Protein AF-A0A6S7GJN0-F1 (afdb_monomer)

Solvent-accessible surface area (backbone atoms only — not comparable to full-atom values): 6449 Å² total; per-residue (Å²): 125,86,61,60,69,62,61,53,72,74,56,66,98,74,82,82,73,99,77,70,78,48,75,64,56,54,51,48,52,45,59,76,36,51,70,60,51,49,52,56,50,49,58,52,46,54,51,45,44,48,53,50,42,38,73,66,56,39,45,74,49,72,52,71,49,81,42,77,44,99,84,61,45,79,42,75,50,71,52,69,45,47,72,77,60,91,45,60,71,60,52,51,52,50,54,49,52,52,50,52,59,63,76,75,106

pLDDT: mean 86.58, std 13.75, range [41.66, 98.19]

Secondary structure (DSSP, 8-state):
---HHHHHHT--SSS--TT---HHHHHHHHHH-HHHHHHHHHHHHHHHIIIIIIIIT-EEEEEEEEEE-TTS-EEEEEEEEETT---HHHHHHHHHHHHHHHHT-

Organism: Paramuricea clavata (NCBI:txid317549)

Structure (mmCIF, N/CA/C/O bac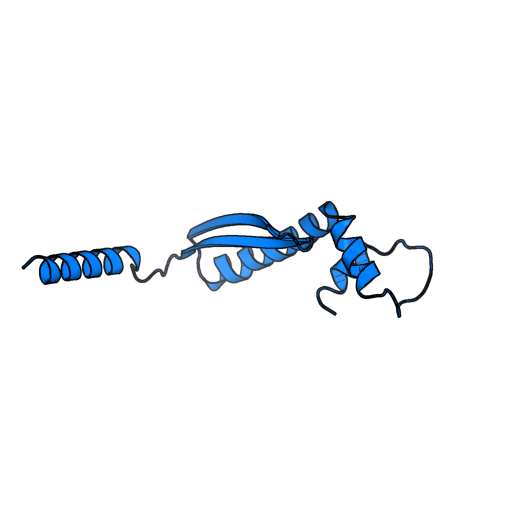kbone):
data_AF-A0A6S7GJN0-F1
#
_entry.id   AF-A0A6S7GJN0-F1
#
loop_
_atom_site.group_PDB
_atom_site.id
_atom_site.type_symbol
_atom_site.label_atom_id
_atom_site.label_alt_id
_atom_site.label_comp_id
_atom_site.label_asym_id
_atom_site.label_entity_id
_atom_site.label_seq_id
_atom_site.pdbx_PDB_ins_code
_atom_site.Cartn_x
_atom_site.Cartn_y
_atom_site.Cartn_z
_atom_site.occupancy
_atom_site.B_iso_or_equiv
_atom_site.auth_seq_id
_atom_site.auth_comp_id
_atom_site.auth_asym_id
_atom_site.auth_atom_id
_atom_site.pdbx_PDB_model_num
ATOM 1 N N . MET A 1 1 ? 21.381 -7.404 -5.188 1.00 59.38 1 MET A N 1
ATOM 2 C CA . MET A 1 1 ? 20.912 -6.098 -5.710 1.00 59.38 1 MET A CA 1
ATOM 3 C C . MET A 1 1 ? 19.429 -5.991 -5.396 1.00 59.38 1 MET A C 1
ATOM 5 O O . MET A 1 1 ? 18.744 -6.986 -5.590 1.00 59.38 1 MET A O 1
ATOM 9 N N . HIS A 1 2 ? 18.936 -4.861 -4.881 1.00 71.12 2 HIS A N 1
ATOM 10 C CA . HIS A 1 2 ? 17.487 -4.659 -4.766 1.00 71.12 2 HIS A CA 1
ATOM 11 C C . HIS A 1 2 ? 16.894 -4.457 -6.171 1.00 71.12 2 HIS A C 1
ATOM 13 O O . HIS A 1 2 ? 17.476 -3.727 -6.964 1.00 71.12 2 HIS A O 1
ATOM 19 N N . TRP A 1 3 ? 15.785 -5.141 -6.471 1.00 83.25 3 TRP A N 1
ATOM 20 C CA . TRP A 1 3 ? 15.008 -5.043 -7.723 1.00 83.25 3 TRP A CA 1
ATOM 21 C C . TRP A 1 3 ? 15.829 -5.207 -9.020 1.00 83.25 3 TRP A C 1
ATOM 23 O O . TRP A 1 3 ? 15.866 -4.299 -9.856 1.00 83.25 3 TRP A O 1
ATOM 33 N N . PRO A 1 4 ? 16.495 -6.362 -9.221 1.00 86.25 4 PRO A N 1
ATOM 34 C CA . PRO A 1 4 ? 17.226 -6.637 -10.460 1.00 86.25 4 PRO A CA 1
ATOM 35 C C . PRO A 1 4 ? 16.334 -6.552 -11.710 1.00 86.25 4 PRO A C 1
ATOM 37 O O . PRO A 1 4 ? 16.817 -6.161 -12.771 1.00 86.25 4 PRO A O 1
ATOM 40 N N . GLU A 1 5 ? 15.040 -6.850 -11.586 1.00 90.12 5 GLU A N 1
ATOM 41 C CA . GLU A 1 5 ? 14.065 -6.780 -12.676 1.00 90.12 5 GLU A CA 1
ATOM 42 C C . GLU A 1 5 ? 13.814 -5.336 -13.120 1.00 90.12 5 GLU A C 1
ATOM 44 O O . GLU A 1 5 ? 13.789 -5.068 -14.316 1.00 90.12 5 GLU A O 1
ATOM 49 N N . LEU A 1 6 ? 13.714 -4.387 -12.180 1.00 89.62 6 LEU A N 1
ATOM 50 C CA . LEU A 1 6 ? 13.613 -2.962 -12.510 1.00 89.62 6 LEU A CA 1
ATOM 51 C C . LEU A 1 6 ? 14.862 -2.497 -13.262 1.00 89.62 6 LEU A C 1
ATOM 53 O O . LEU A 1 6 ? 14.772 -1.811 -14.275 1.00 89.62 6 LEU A O 1
ATOM 57 N N . HIS A 1 7 ? 16.043 -2.899 -12.790 1.00 86.38 7 HIS A N 1
ATOM 58 C CA . HIS A 1 7 ? 17.294 -2.526 -13.442 1.00 86.38 7 HIS A CA 1
ATOM 59 C C . HIS A 1 7 ? 17.468 -3.152 -14.830 1.00 86.38 7 HIS A C 1
ATOM 61 O O . HIS A 1 7 ? 18.181 -2.579 -15.653 1.00 86.38 7 HIS A O 1
ATOM 67 N N . ALA A 1 8 ? 16.814 -4.281 -15.112 1.00 87.94 8 ALA A N 1
ATOM 68 C CA . ALA A 1 8 ? 16.763 -4.852 -16.453 1.0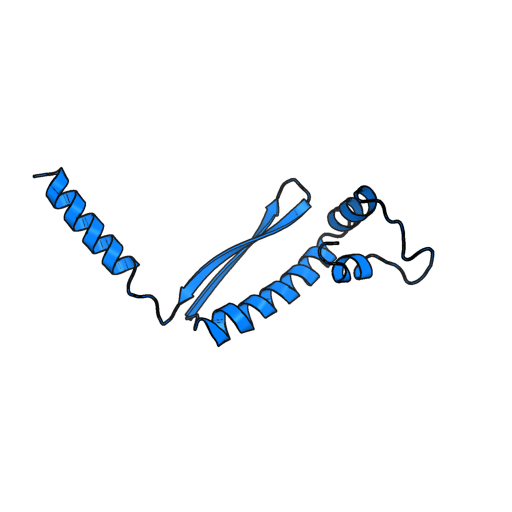0 87.94 8 ALA A CA 1
ATOM 69 C C . ALA A 1 8 ? 15.922 -3.995 -17.418 1.00 87.94 8 ALA A C 1
ATOM 71 O O . ALA A 1 8 ? 16.296 -3.884 -18.580 1.00 87.94 8 ALA A O 1
ATOM 72 N N . LEU A 1 9 ? 14.861 -3.329 -16.941 1.00 89.06 9 LEU A N 1
ATOM 73 C CA . LEU A 1 9 ? 14.014 -2.448 -17.765 1.00 89.06 9 LEU A CA 1
ATOM 74 C C . LEU A 1 9 ? 14.749 -1.198 -18.270 1.00 89.06 9 LEU A C 1
ATOM 76 O O . LEU A 1 9 ? 14.369 -0.636 -19.291 1.00 89.06 9 LEU A O 1
ATOM 80 N N . PHE A 1 10 ? 15.805 -0.764 -17.579 1.00 86.56 10 PHE A N 1
ATOM 81 C CA . PHE A 1 10 ? 16.620 0.378 -18.009 1.00 86.56 10 PHE A CA 1
ATOM 82 C C . PHE A 1 10 ? 17.648 0.030 -19.093 1.00 86.56 10 PHE A C 1
ATOM 84 O O . PHE A 1 10 ? 18.306 0.932 -19.608 1.00 86.56 10 PHE A O 1
ATOM 91 N N . LYS A 1 11 ? 17.845 -1.255 -19.412 1.00 76.69 11 LYS A N 1
ATOM 92 C CA . LYS A 1 11 ? 18.824 -1.677 -20.417 1.00 76.69 11 LYS A CA 1
ATOM 93 C C . LYS A 1 11 ? 18.178 -1.657 -21.803 1.00 76.69 11 LYS A C 1
ATOM 95 O O . LYS A 1 11 ? 17.208 -2.368 -22.043 1.00 76.69 11 LYS A O 1
ATOM 100 N N . ALA A 1 12 ? 18.733 -0.865 -22.719 1.00 57.28 12 ALA A N 1
ATOM 101 C CA . ALA A 1 12 ? 18.423 -0.979 -24.140 1.00 57.28 12 ALA A CA 1
ATOM 102 C C . ALA A 1 12 ? 18.993 -2.304 -24.700 1.00 57.28 12 ALA A C 1
ATOM 104 O O . ALA A 1 12 ? 19.980 -2.813 -24.166 1.00 57.28 12 ALA A O 1
ATOM 105 N N . PRO A 1 13 ? 18.408 -2.878 -25.768 1.00 53.28 13 PRO A N 1
ATOM 106 C CA . PRO A 1 13 ? 18.864 -4.140 -26.364 1.00 53.28 13 PRO A CA 1
ATOM 107 C C . PRO A 1 13 ? 20.258 -4.075 -27.015 1.00 53.28 13 PRO A C 1
ATOM 109 O O . PRO A 1 13 ? 20.788 -5.111 -27.408 1.00 53.28 13 PRO A O 1
ATOM 112 N N . THR A 1 14 ? 20.867 -2.894 -27.119 1.00 51.56 14 THR A N 1
ATOM 113 C CA . THR A 1 14 ? 22.214 -2.704 -27.657 1.00 51.56 14 THR A CA 1
ATOM 114 C C . THR A 1 14 ? 23.175 -2.252 -26.562 1.00 51.56 14 THR A C 1
ATOM 116 O O . THR A 1 14 ? 23.024 -1.175 -25.990 1.00 51.56 14 THR A O 1
ATOM 119 N N . ASP A 1 15 ? 24.176 -3.104 -26.364 1.00 45.56 15 ASP A N 1
ATOM 120 C CA . ASP A 1 15 ? 25.505 -2.844 -25.817 1.00 45.56 15 ASP A CA 1
ATOM 121 C C . ASP A 1 15 ? 25.775 -3.043 -24.313 1.00 45.56 15 ASP A C 1
ATOM 123 O O . ASP A 1 15 ? 25.164 -2.478 -23.411 1.00 45.56 15 ASP A O 1
ATOM 127 N N . CYS A 1 16 ? 26.798 -3.888 -24.146 1.00 41.66 16 CYS A N 1
ATOM 128 C CA . CYS A 1 16 ? 27.779 -4.059 -23.081 1.00 41.66 16 CYS A CA 1
ATOM 129 C C . CYS A 1 16 ? 27.334 -4.422 -21.648 1.00 41.66 16 CYS A C 1
ATOM 131 O O . CYS A 1 16 ? 26.851 -3.638 -20.840 1.00 41.66 16 CYS A O 1
ATOM 133 N N . GLU A 1 17 ? 27.703 -5.665 -21.324 1.00 49.03 17 GLU A N 1
ATOM 134 C CA . GLU A 1 17 ? 28.154 -6.151 -20.022 1.00 49.03 17 GLU A CA 1
ATOM 135 C C . GLU A 1 17 ? 27.133 -6.178 -18.877 1.00 49.03 17 GLU A C 1
ATOM 137 O O . GLU A 1 17 ? 26.846 -5.229 -18.151 1.00 49.03 17 GLU A O 1
ATOM 142 N N . ILE A 1 18 ? 26.696 -7.409 -18.619 1.00 51.34 18 ILE A N 1
ATOM 143 C CA . ILE A 1 18 ? 25.915 -7.884 -17.473 1.00 51.34 18 ILE A CA 1
ATOM 144 C C . ILE A 1 18 ? 26.550 -7.517 -16.104 1.00 51.34 18 ILE A C 1
ATOM 146 O O . ILE A 1 18 ? 25.888 -7.657 -15.078 1.00 51.34 18 ILE A O 1
ATOM 150 N N . GLY A 1 19 ? 27.783 -6.999 -16.055 1.00 52.94 19 GLY A N 1
ATOM 151 C CA . GLY A 1 19 ? 28.599 -6.971 -14.839 1.00 52.94 19 GLY A CA 1
ATOM 152 C C . GLY A 1 19 ? 28.664 -5.676 -14.021 1.00 52.94 19 GLY A C 1
ATOM 153 O O . GLY A 1 19 ? 28.648 -5.771 -12.800 1.00 52.94 19 GLY A O 1
ATOM 154 N N . ASN A 1 20 ? 28.751 -4.478 -14.617 1.00 53.75 20 ASN A N 1
ATOM 155 C CA . ASN A 1 20 ? 29.414 -3.359 -13.912 1.00 53.75 20 ASN A CA 1
ATOM 156 C C . ASN A 1 20 ? 28.755 -1.972 -14.033 1.00 53.75 20 ASN A C 1
ATOM 158 O O . ASN A 1 20 ? 29.441 -0.953 -14.047 1.00 53.75 20 ASN A O 1
ATOM 162 N N . SER A 1 21 ? 27.421 -1.864 -14.028 1.00 61.28 21 SER A N 1
ATOM 163 C CA . SER A 1 21 ? 26.825 -0.548 -13.740 1.00 61.28 21 SER 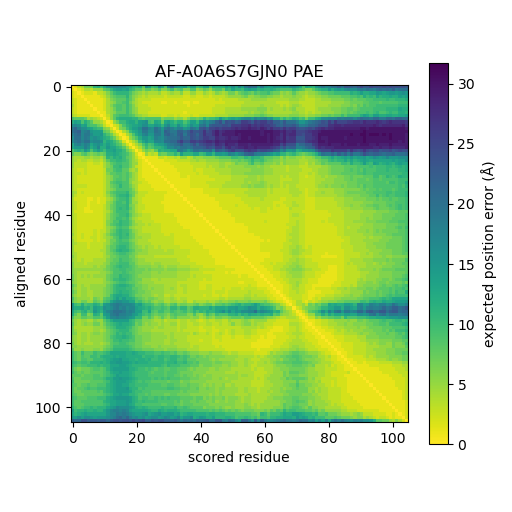A CA 1
ATOM 164 C C . SER A 1 21 ? 27.237 -0.140 -12.316 1.00 61.28 21 SER A C 1
ATOM 166 O O . SER A 1 21 ? 26.937 -0.875 -11.365 1.00 61.28 21 SER A O 1
ATOM 168 N N . THR A 1 22 ? 27.896 1.000 -12.132 1.00 76.69 22 THR A N 1
ATOM 169 C CA . THR A 1 22 ? 28.195 1.513 -10.788 1.00 76.69 22 THR A CA 1
ATOM 170 C C . THR A 1 22 ? 26.890 1.745 -10.011 1.00 76.69 22 THR A C 1
ATOM 172 O O . THR A 1 22 ? 25.807 1.889 -10.589 1.00 76.69 22 THR A O 1
ATOM 175 N N . SER A 1 23 ? 26.953 1.755 -8.676 1.00 80.69 23 SER A N 1
ATOM 176 C CA . SER A 1 23 ? 25.796 2.119 -7.839 1.00 80.69 23 SER A CA 1
ATOM 177 C C . SER A 1 23 ? 25.231 3.495 -8.206 1.00 80.69 23 SER A C 1
ATOM 179 O O . SER A 1 23 ? 24.019 3.693 -8.155 1.00 80.69 23 SER A O 1
ATOM 181 N N . GLU A 1 24 ? 26.104 4.402 -8.636 1.00 83.38 24 GLU A N 1
ATOM 182 C CA . GLU A 1 24 ? 25.780 5.734 -9.136 1.00 83.38 24 GLU A CA 1
ATOM 183 C C . GLU A 1 24 ? 24.950 5.692 -10.421 1.00 83.38 24 GLU A C 1
ATOM 185 O O . GLU A 1 24 ? 23.877 6.289 -10.461 1.00 83.38 24 GLU A O 1
ATOM 190 N N . LEU A 1 25 ? 25.374 4.920 -11.430 1.00 84.50 25 LEU A N 1
ATOM 191 C CA . LEU A 1 25 ? 24.634 4.788 -12.690 1.00 84.50 25 LEU A CA 1
ATOM 192 C C . LEU A 1 25 ? 23.238 4.197 -12.461 1.00 84.50 25 LEU A C 1
ATOM 194 O O . LEU A 1 25 ? 22.250 4.688 -13.000 1.00 84.50 25 LEU A O 1
ATOM 198 N N . ARG A 1 26 ? 23.130 3.179 -11.598 1.00 83.31 26 ARG A N 1
ATOM 199 C CA . ARG A 1 26 ? 21.830 2.592 -11.232 1.00 83.31 26 ARG A CA 1
ATOM 200 C C . ARG A 1 26 ? 20.911 3.598 -10.555 1.00 83.31 26 ARG A C 1
ATOM 202 O O . ARG A 1 26 ? 19.726 3.645 -10.878 1.00 83.31 26 ARG A O 1
ATOM 209 N N . ARG A 1 27 ? 21.453 4.388 -9.626 1.00 84.75 27 ARG A N 1
ATOM 210 C CA . ARG A 1 27 ? 20.710 5.454 -8.948 1.00 84.75 27 ARG A CA 1
ATOM 211 C C . ARG A 1 27 ? 20.234 6.493 -9.960 1.00 84.75 27 ARG A C 1
ATOM 213 O O . ARG A 1 27 ? 19.071 6.879 -9.926 1.00 84.75 27 ARG A O 1
ATOM 220 N N . GLN A 1 28 ? 21.103 6.896 -10.884 1.00 86.38 28 GLN A N 1
ATOM 221 C CA . GLN A 1 28 ? 20.758 7.885 -11.896 1.00 86.38 28 GLN A CA 1
ATOM 222 C C . GLN A 1 28 ? 19.693 7.370 -12.870 1.00 86.38 28 GLN A C 1
ATOM 224 O O . GLN A 1 28 ? 18.801 8.128 -13.230 1.00 86.38 28 GLN A O 1
ATOM 229 N N . ASN A 1 29 ? 19.711 6.083 -13.228 1.00 87.38 29 ASN A N 1
ATOM 230 C CA . ASN A 1 29 ? 18.663 5.487 -14.058 1.00 87.38 29 ASN A CA 1
ATOM 231 C C . ASN A 1 29 ? 17.287 5.530 -13.381 1.00 87.38 29 ASN A C 1
ATOM 233 O O . ASN A 1 29 ? 16.304 5.832 -14.050 1.00 87.38 29 ASN A O 1
ATOM 237 N N . VAL A 1 30 ? 17.215 5.288 -12.068 1.00 87.19 30 VAL A N 1
ATOM 238 C CA . VAL A 1 30 ? 15.969 5.424 -11.290 1.00 87.19 30 VAL A CA 1
ATOM 239 C C . VAL A 1 30 ? 15.496 6.882 -11.277 1.00 87.19 30 VAL A C 1
ATOM 241 O O . VAL A 1 30 ? 14.331 7.144 -11.550 1.00 87.19 30 VAL A O 1
ATOM 244 N N . ILE A 1 31 ? 16.405 7.833 -11.032 1.00 86.75 31 ILE A N 1
ATOM 245 C CA . ILE A 1 31 ? 16.089 9.273 -10.994 1.00 86.75 31 ILE A CA 1
ATOM 246 C C . ILE A 1 31 ? 15.634 9.795 -12.365 1.00 86.75 31 ILE A C 1
ATOM 248 O O . ILE A 1 31 ? 14.699 10.586 -12.442 1.00 86.75 31 ILE A O 1
ATOM 252 N N . ASN A 1 32 ? 16.278 9.355 -13.447 1.00 89.25 32 ASN A N 1
ATOM 253 C CA . ASN A 1 32 ? 16.005 9.835 -14.803 1.00 89.25 32 ASN A CA 1
ATOM 254 C C . ASN A 1 32 ? 14.751 9.212 -15.426 1.00 89.25 32 ASN A C 1
ATOM 256 O O . ASN A 1 32 ? 14.231 9.750 -16.400 1.00 89.25 32 ASN A O 1
ATOM 260 N N . ASN A 1 33 ? 14.268 8.085 -14.896 1.00 89.69 33 ASN A N 1
ATOM 261 C CA . ASN A 1 33 ? 13.147 7.342 -15.471 1.00 89.69 33 ASN A CA 1
ATOM 262 C C . ASN A 1 33 ? 12.020 7.107 -14.446 1.00 89.69 33 ASN A C 1
ATOM 264 O O . ASN A 1 33 ? 11.631 5.955 -14.228 1.00 89.69 33 ASN A O 1
ATOM 268 N N . PRO A 1 34 ? 11.458 8.169 -13.832 1.00 88.25 34 PRO A N 1
ATOM 269 C CA . PRO A 1 34 ? 10.455 8.033 -12.773 1.00 88.25 34 PRO A CA 1
ATOM 270 C C . PRO A 1 34 ? 9.197 7.295 -13.248 1.00 88.25 34 PRO A C 1
ATOM 272 O O . PRO A 1 34 ? 8.657 6.488 -12.512 1.00 88.25 34 PRO A O 1
ATOM 275 N N . HIS A 1 35 ? 8.800 7.448 -14.513 1.00 90.19 35 HIS A N 1
ATOM 276 C CA . HIS A 1 35 ? 7.649 6.751 -15.095 1.00 90.19 35 HIS A CA 1
ATOM 277 C C . HIS A 1 35 ? 7.796 5.215 -15.122 1.00 90.19 35 HIS A C 1
ATOM 279 O O . HIS A 1 35 ? 6.824 4.500 -14.885 1.00 90.19 35 HIS A O 1
ATOM 285 N N . ILE A 1 36 ? 9.001 4.689 -15.388 1.00 92.12 36 ILE A N 1
ATOM 286 C CA . ILE A 1 36 ? 9.270 3.237 -15.347 1.00 92.12 36 ILE A CA 1
ATOM 287 C C . ILE A 1 36 ? 9.236 2.753 -13.899 1.00 92.12 36 ILE A C 1
ATOM 289 O O . ILE A 1 36 ? 8.695 1.684 -13.613 1.00 92.12 36 ILE A O 1
ATOM 293 N N . VAL A 1 37 ? 9.813 3.544 -12.991 1.00 90.81 37 VAL A N 1
ATOM 294 C CA . VAL A 1 37 ? 9.835 3.252 -11.555 1.00 90.81 37 VAL A CA 1
ATOM 295 C C . VAL A 1 37 ? 8.413 3.235 -10.995 1.00 90.81 37 VAL A C 1
ATOM 297 O O . VAL A 1 37 ? 8.061 2.265 -10.329 1.00 90.81 37 VAL A O 1
ATOM 300 N N . ASP A 1 38 ? 7.594 4.238 -11.323 1.00 91.38 38 ASP A N 1
ATOM 301 C CA . ASP A 1 38 ? 6.172 4.331 -10.976 1.00 91.38 38 ASP A CA 1
ATOM 302 C C . ASP A 1 38 ? 5.423 3.096 -11.458 1.00 91.38 38 ASP A C 1
ATOM 304 O O . ASP A 1 38 ? 4.843 2.374 -10.653 1.00 91.38 38 ASP A O 1
ATOM 308 N N . TRP A 1 39 ? 5.492 2.804 -12.760 1.00 92.88 39 TRP A N 1
ATOM 309 C CA . TRP A 1 39 ? 4.788 1.664 -13.338 1.00 92.88 39 TRP A CA 1
ATOM 310 C C . TRP A 1 39 ? 5.198 0.345 -12.672 1.00 92.88 39 TRP A C 1
ATOM 312 O O . TRP A 1 39 ? 4.340 -0.415 -12.218 1.00 92.88 39 TRP A O 1
ATOM 322 N N . PHE A 1 40 ? 6.504 0.085 -12.556 1.00 93.50 40 PHE A N 1
ATOM 323 C CA . PHE A 1 40 ? 7.014 -1.141 -11.943 1.00 93.50 40 PHE A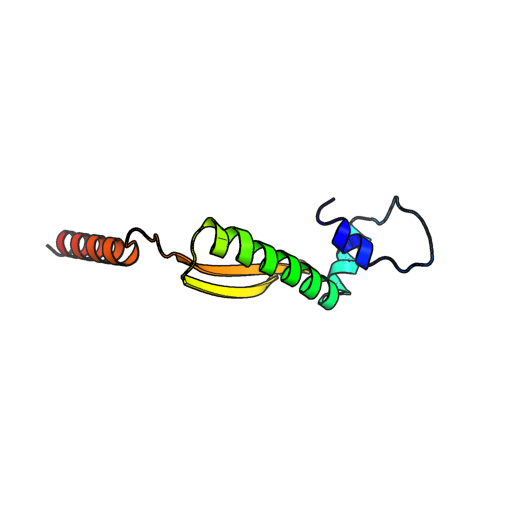 CA 1
ATOM 324 C C . PHE A 1 40 ? 6.575 -1.262 -10.481 1.00 93.50 40 PHE A C 1
ATOM 326 O O . PHE A 1 40 ? 6.139 -2.330 -10.041 1.00 93.50 40 PHE A O 1
ATOM 333 N N . PHE A 1 41 ? 6.680 -0.171 -9.721 1.00 92.88 41 PHE A N 1
ATOM 334 C CA . PHE A 1 41 ? 6.305 -0.147 -8.316 1.00 92.88 41 PHE A CA 1
ATOM 335 C C . PHE A 1 41 ? 4.798 -0.351 -8.139 1.00 92.88 41 PHE A C 1
ATOM 337 O O . PHE A 1 41 ? 4.399 -1.185 -7.325 1.00 92.88 41 PHE A O 1
ATOM 344 N N . THR A 1 42 ? 3.967 0.330 -8.933 1.00 93.81 42 THR A N 1
ATOM 345 C CA . THR A 1 42 ? 2.507 0.180 -8.919 1.00 93.81 42 THR A CA 1
ATOM 346 C C . THR A 1 42 ? 2.094 -1.254 -9.217 1.00 93.81 42 THR A C 1
ATOM 348 O O . THR A 1 42 ? 1.348 -1.826 -8.430 1.00 93.81 42 THR A O 1
ATOM 351 N N . GLN A 1 43 ? 2.642 -1.888 -10.258 1.00 95.12 43 GLN A N 1
ATOM 352 C CA . GLN A 1 43 ? 2.313 -3.283 -10.586 1.00 95.12 43 GLN A CA 1
ATOM 353 C C . GLN A 1 43 ? 2.598 -4.241 -9.419 1.00 95.12 43 GLN A C 1
ATOM 355 O O . GLN A 1 43 ? 1.783 -5.104 -9.077 1.00 95.12 43 GLN A O 1
ATOM 360 N N . ARG A 1 44 ? 3.752 -4.085 -8.761 1.00 94.19 44 ARG A N 1
ATOM 361 C CA . ARG A 1 44 ? 4.105 -4.925 -7.606 1.00 94.19 44 ARG A CA 1
ATOM 362 C C . ARG A 1 44 ? 3.258 -4.609 -6.380 1.00 94.19 44 ARG A C 1
ATOM 364 O O . ARG A 1 44 ? 2.878 -5.530 -5.658 1.00 94.19 44 ARG A O 1
ATOM 371 N N . PHE A 1 45 ? 2.967 -3.335 -6.144 1.00 94.50 45 PHE A N 1
ATOM 372 C CA . PHE A 1 45 ? 2.142 -2.900 -5.027 1.00 94.50 45 PHE A CA 1
ATOM 373 C C . PHE A 1 45 ? 0.696 -3.382 -5.173 1.00 94.50 45 PHE A C 1
ATOM 375 O O . PHE A 1 45 ? 0.145 -3.922 -4.220 1.00 94.50 45 PHE A O 1
ATOM 382 N N . GLU A 1 46 ? 0.101 -3.290 -6.359 1.00 95.31 46 GLU A N 1
ATOM 383 C CA . GLU A 1 46 ? -1.247 -3.806 -6.623 1.00 95.31 46 GLU A CA 1
ATOM 384 C C . GLU A 1 46 ? -1.325 -5.324 -6.417 1.00 95.31 46 GLU A C 1
ATOM 386 O O . GLU A 1 46 ? -2.284 -5.822 -5.824 1.00 95.31 46 GLU A O 1
ATOM 391 N N . SER A 1 47 ? -0.287 -6.061 -6.824 1.00 97.00 47 SER A N 1
ATOM 392 C CA . SER A 1 47 ? -0.178 -7.500 -6.552 1.00 97.00 47 SER A CA 1
ATOM 393 C C . SER A 1 47 ? -0.102 -7.800 -5.048 1.00 97.00 47 SER A C 1
ATOM 395 O O . SER A 1 47 ? -0.826 -8.667 -4.550 1.00 97.00 47 SER A O 1
ATOM 397 N N . LEU A 1 48 ? 0.701 -7.034 -4.296 1.00 95.44 48 LEU A N 1
ATOM 398 C CA . LEU A 1 48 ? 0.765 -7.118 -2.833 1.00 95.44 48 LEU A CA 1
ATOM 399 C C . LEU A 1 48 ? -0.602 -6.825 -2.198 1.00 95.44 48 LEU A C 1
ATOM 401 O O . LEU A 1 48 ? -1.067 -7.590 -1.357 1.00 95.44 48 LEU A O 1
ATOM 405 N N . VAL A 1 49 ? -1.265 -5.743 -2.606 1.00 96.88 49 VAL A N 1
ATOM 406 C CA . VAL A 1 49 ? -2.586 -5.351 -2.099 1.00 96.88 49 VAL A CA 1
ATOM 407 C C . VAL A 1 49 ? -3.605 -6.456 -2.356 1.00 96.88 49 VAL A C 1
ATOM 409 O O . VAL A 1 49 ? -4.311 -6.868 -1.437 1.00 96.88 49 VAL A O 1
ATOM 412 N N . LYS A 1 50 ? -3.665 -6.986 -3.577 1.00 97.38 50 LYS A N 1
ATOM 413 C CA . LYS A 1 50 ? -4.597 -8.060 -3.921 1.00 97.38 50 LYS A CA 1
ATOM 414 C C . LYS A 1 50 ? -4.370 -9.295 -3.046 1.00 97.38 50 LYS A C 1
ATOM 416 O O . LYS A 1 50 ? -5.270 -9.711 -2.323 1.00 97.38 50 LYS A O 1
ATOM 421 N N . HIS A 1 51 ? -3.161 -9.845 -3.066 1.00 97.88 51 HIS A N 1
ATOM 422 C CA . HIS A 1 51 ? -2.912 -11.161 -2.480 1.00 97.88 51 HIS A CA 1
ATOM 423 C C . HIS A 1 51 ? -2.698 -11.131 -0.968 1.00 97.88 51 HIS A C 1
ATOM 425 O O . HIS A 1 51 ? -3.205 -11.981 -0.235 1.00 97.88 51 HIS A O 1
ATOM 431 N N . TRP A 1 52 ? -1.961 -10.145 -0.468 1.00 96.69 52 TRP A N 1
ATOM 432 C CA . TRP A 1 52 ? -1.687 -10.054 0.960 1.00 96.69 52 TRP A CA 1
ATOM 433 C C . TRP A 1 52 ? -2.807 -9.316 1.700 1.00 96.69 52 TRP A C 1
ATOM 435 O O . TRP A 1 52 ? -3.344 -9.826 2.681 1.00 96.69 52 TRP A O 1
ATOM 445 N N . LEU A 1 53 ? -3.223 -8.139 1.228 1.00 96.50 53 LEU A N 1
ATOM 446 C CA . LEU A 1 53 ? -4.178 -7.317 1.978 1.00 96.50 53 LEU A CA 1
ATOM 447 C C . LEU A 1 53 ? -5.638 -7.787 1.813 1.00 96.50 53 LEU A C 1
ATOM 449 O O . LEU A 1 53 ? -6.368 -7.864 2.805 1.00 96.50 53 LEU A O 1
ATOM 453 N N . TYR A 1 54 ? -6.076 -8.123 0.598 1.00 96.94 54 TYR A N 1
ATOM 454 C CA . TYR A 1 54 ? -7.450 -8.587 0.362 1.00 96.94 54 TYR A CA 1
ATOM 455 C C . TYR A 1 54 ? -7.614 -10.093 0.559 1.00 96.94 54 TYR A C 1
ATOM 457 O O . TYR A 1 54 ? -8.425 -10.489 1.400 1.00 96.94 54 TYR A O 1
ATOM 465 N N . ASP A 1 55 ? -6.855 -10.916 -0.169 1.00 97.19 55 ASP A N 1
ATOM 466 C CA . ASP A 1 55 ? -7.065 -12.371 -0.169 1.00 97.19 55 ASP A CA 1
ATOM 467 C C . ASP A 1 55 ? -6.671 -13.014 1.175 1.00 97.19 55 ASP A C 1
ATOM 469 O O . ASP A 1 55 ? -7.329 -13.952 1.620 1.00 97.19 55 ASP A O 1
ATOM 473 N N . THR A 1 56 ? -5.636 -12.492 1.851 1.00 96.25 56 THR A N 1
ATOM 474 C CA . THR A 1 56 ? -5.146 -13.057 3.125 1.00 96.25 56 THR A CA 1
ATOM 475 C C . THR A 1 56 ? -5.732 -12.357 4.354 1.00 96.25 56 THR A C 1
ATOM 477 O O . THR A 1 56 ? -6.247 -13.020 5.253 1.00 96.25 56 THR A O 1
ATOM 480 N N . LEU A 1 57 ? -5.661 -11.022 4.431 1.00 95.06 57 LEU A N 1
ATOM 481 C CA . LEU A 1 57 ? -6.090 -10.276 5.627 1.00 95.06 57 LEU A CA 1
ATOM 482 C C . LEU A 1 57 ? -7.566 -9.855 5.616 1.00 95.06 57 LEU A C 1
ATOM 484 O O . LEU A 1 57 ? -8.076 -9.366 6.626 1.00 95.06 57 LEU A O 1
ATOM 488 N N . GLY A 1 58 ? -8.275 -10.037 4.501 1.00 95.94 58 GLY A N 1
ATOM 489 C CA . GLY A 1 58 ? -9.698 -9.724 4.417 1.00 95.94 58 GLY A CA 1
ATOM 490 C C . GLY A 1 58 ? -9.989 -8.229 4.555 1.00 95.94 58 GLY A C 1
ATOM 491 O O . GLY A 1 58 ? -10.893 -7.841 5.305 1.00 95.94 58 GLY A O 1
ATOM 492 N N . ALA A 1 59 ? -9.244 -7.377 3.850 1.00 96.88 59 ALA A N 1
ATOM 493 C CA . ALA A 1 59 ? -9.536 -5.949 3.802 1.00 96.88 59 ALA A CA 1
ATOM 494 C C . ALA A 1 59 ? -10.956 -5.652 3.280 1.00 96.88 59 ALA A C 1
ATOM 496 O O . ALA A 1 59 ? -11.497 -6.314 2.391 1.00 96.88 59 ALA A O 1
ATOM 497 N N . LYS A 1 60 ? -11.582 -4.631 3.866 1.00 95.50 60 LYS A N 1
ATOM 498 C CA . LYS A 1 60 ? -12.854 -4.045 3.427 1.00 95.50 60 LYS A CA 1
ATOM 499 C C . LYS A 1 60 ? -12.602 -2.891 2.466 1.00 95.50 60 LYS A C 1
ATOM 501 O O . LYS A 1 60 ? -13.257 -2.786 1.436 1.00 95.50 60 LYS A O 1
ATOM 506 N N . TRP A 1 61 ? -11.660 -2.031 2.825 1.00 95.94 61 TRP A N 1
ATOM 507 C CA . TRP A 1 61 ? -11.181 -0.940 1.994 1.00 95.94 61 TRP A CA 1
ATOM 508 C C . TRP A 1 61 ? -9.729 -0.649 2.353 1.00 95.94 61 TRP A C 1
ATOM 510 O O . TRP A 1 61 ? -9.279 -0.949 3.463 1.00 95.94 61 TRP A O 1
ATOM 520 N N . HIS A 1 62 ? -9.019 -0.048 1.412 1.00 96.38 62 HIS A N 1
ATOM 521 C CA . HIS A 1 62 ? -7.689 0.495 1.613 1.00 96.38 62 HIS A CA 1
ATOM 522 C C . HIS A 1 62 ? -7.604 1.852 0.913 1.00 96.38 62 HIS A C 1
ATOM 524 O O . HIS A 1 62 ? -8.366 2.130 -0.013 1.00 96.38 62 HIS A O 1
ATOM 530 N N . TRP A 1 63 ? -6.705 2.698 1.387 1.00 96.75 63 TRP A N 1
ATOM 531 C CA . TRP A 1 63 ? -6.332 3.951 0.751 1.00 96.75 63 TRP A CA 1
ATOM 532 C C . TRP A 1 63 ? -4.817 4.059 0.799 1.00 96.75 63 TRP A C 1
ATOM 534 O O . TRP A 1 63 ? -4.209 3.673 1.801 1.00 96.75 63 TRP A O 1
ATOM 544 N N . PHE A 1 64 ? -4.211 4.556 -0.271 1.00 95.00 64 PHE A N 1
ATOM 545 C CA . PHE A 1 64 ? -2.773 4.734 -0.339 1.00 95.00 64 PHE A CA 1
ATOM 546 C C . PHE A 1 64 ? -2.395 5.957 -1.165 1.00 95.00 64 PHE A C 1
ATOM 548 O O . PHE A 1 64 ? -3.168 6.431 -1.997 1.00 95.00 64 PHE A O 1
ATOM 555 N N . GLN A 1 65 ? -1.183 6.440 -0.923 1.00 93.00 65 GLN A N 1
ATOM 556 C CA . GLN A 1 65 ? -0.573 7.558 -1.617 1.00 93.00 65 GLN A CA 1
ATOM 557 C C . GLN A 1 65 ? 0.894 7.236 -1.895 1.00 93.00 65 GLN A C 1
ATOM 559 O O . GLN A 1 65 ? 1.617 6.759 -1.015 1.00 93.00 65 GLN A O 1
ATOM 564 N N . TYR A 1 66 ? 1.328 7.525 -3.121 1.00 90.50 66 TYR A N 1
ATOM 565 C CA . TYR A 1 66 ? 2.736 7.489 -3.487 1.00 90.50 66 TYR A CA 1
ATOM 566 C C . TYR A 1 66 ? 3.419 8.803 -3.119 1.00 90.50 66 TYR A C 1
ATOM 568 O O . TYR A 1 66 ? 2.894 9.888 -3.371 1.00 90.50 66 TYR A O 1
ATOM 576 N N . GLU A 1 67 ? 4.610 8.693 -2.548 1.00 88.81 67 GLU A N 1
ATOM 577 C CA . GLU A 1 67 ? 5.456 9.811 -2.164 1.00 88.81 67 GLU A CA 1
ATOM 578 C C . GLU A 1 67 ? 6.882 9.573 -2.649 1.00 88.81 67 GLU A C 1
ATOM 580 O O . GLU A 1 67 ? 7.492 8.534 -2.389 1.00 88.81 67 GLU A O 1
ATOM 585 N N . TYR A 1 68 ? 7.432 10.563 -3.345 1.00 83.50 68 TYR A N 1
ATOM 586 C CA . TYR A 1 68 ? 8.834 10.570 -3.729 1.00 83.50 68 TYR A CA 1
ATOM 587 C C . TYR A 1 68 ? 9.657 11.207 -2.617 1.00 83.50 68 TYR A C 1
ATOM 589 O O . TYR A 1 68 ? 9.592 12.413 -2.380 1.00 83.50 68 TYR A O 1
ATOM 597 N N . GLN A 1 69 ? 10.455 10.395 -1.928 1.00 74.88 69 GLN A N 1
ATOM 598 C CA . GLN A 1 69 ? 11.376 10.904 -0.918 1.00 74.88 69 GLN A CA 1
ATOM 599 C C . GLN A 1 69 ? 12.574 11.585 -1.593 1.00 74.88 69 GLN A C 1
ATOM 601 O O . GLN A 1 69 ? 12.987 11.196 -2.686 1.00 74.88 69 GLN A O 1
ATOM 606 N N . GLY A 1 70 ? 13.204 12.555 -0.915 1.00 67.44 70 GLY A N 1
ATOM 607 C CA . GLY A 1 70 ? 14.279 13.402 -1.469 1.00 67.44 70 GLY A CA 1
ATOM 608 C C . GLY A 1 70 ? 15.542 12.682 -1.978 1.00 67.44 70 GLY A C 1
ATOM 609 O O . GLY A 1 70 ? 16.450 13.327 -2.487 1.00 67.44 70 GLY A O 1
ATOM 610 N N . ARG A 1 71 ? 15.617 11.349 -1.862 1.00 68.25 71 ARG A N 1
ATOM 611 C CA . ARG A 1 71 ? 16.679 10.501 -2.434 1.00 68.25 71 ARG A CA 1
ATOM 612 C C . ARG A 1 71 ? 16.262 9.781 -3.728 1.00 68.25 71 ARG A C 1
ATOM 614 O O . ARG A 1 71 ? 16.986 8.897 -4.176 1.00 68.25 71 ARG A O 1
ATOM 621 N N . GLY A 1 72 ? 15.114 10.135 -4.312 1.00 70.88 72 GLY A N 1
ATOM 622 C CA . GLY A 1 72 ? 14.630 9.580 -5.582 1.00 70.88 72 GLY A CA 1
ATOM 623 C C . GLY A 1 72 ? 14.017 8.184 -5.468 1.00 70.88 72 GLY A C 1
ATOM 624 O O . GLY A 1 72 ? 13.835 7.519 -6.481 1.00 70.88 72 GLY A O 1
ATOM 625 N N . SER A 1 73 ? 13.710 7.725 -4.250 1.00 74.12 73 SER A N 1
ATOM 626 C CA . SER A 1 73 ? 12.950 6.492 -4.049 1.00 74.12 73 SER A CA 1
ATOM 627 C C . SER A 1 73 ? 11.473 6.824 -3.936 1.00 74.12 73 SER A C 1
ATOM 629 O O . SER A 1 73 ? 11.085 7.635 -3.090 1.00 74.12 73 SER A O 1
ATOM 631 N N . ILE A 1 74 ? 10.660 6.137 -4.733 1.00 85.69 74 ILE A N 1
ATOM 632 C CA . ILE A 1 74 ? 9.228 6.045 -4.478 1.00 85.69 74 ILE A CA 1
ATOM 633 C C . ILE A 1 74 ? 8.994 5.304 -3.157 1.00 85.69 74 ILE A C 1
ATOM 635 O O . ILE A 1 74 ? 9.687 4.336 -2.820 1.00 85.69 74 ILE A O 1
ATOM 639 N N . HIS A 1 75 ? 8.025 5.790 -2.400 1.00 87.44 75 HIS A N 1
ATOM 640 C CA . HIS A 1 75 ? 7.505 5.188 -1.190 1.00 87.44 75 HIS A CA 1
ATOM 641 C C . HIS A 1 75 ? 5.978 5.22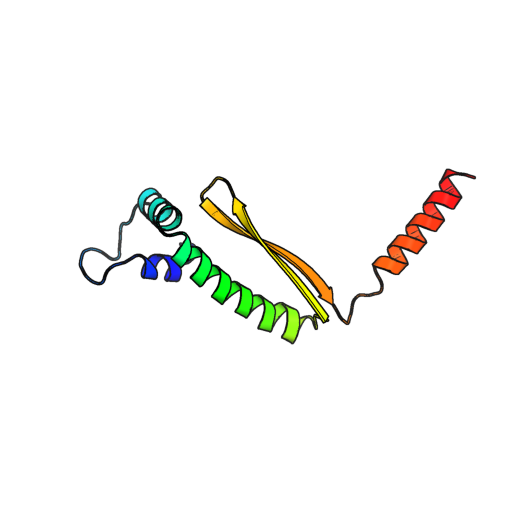0 -1.254 1.00 87.44 75 HIS A C 1
ATOM 643 O O . HIS A 1 75 ? 5.397 6.089 -1.896 1.00 87.44 75 HIS A O 1
ATOM 649 N N . CYS A 1 76 ? 5.316 4.265 -0.609 1.00 90.50 76 CYS A N 1
ATOM 650 C CA . CYS A 1 76 ? 3.862 4.218 -0.564 1.00 90.50 76 CYS A CA 1
ATOM 651 C C . CYS A 1 76 ? 3.403 4.187 0.884 1.00 90.50 76 CYS A C 1
ATOM 653 O O . CYS A 1 76 ? 3.701 3.238 1.611 1.00 90.50 76 CYS A O 1
ATOM 655 N N . HIS A 1 77 ? 2.640 5.202 1.270 1.00 92.62 77 HIS A N 1
ATOM 656 C CA . HIS A 1 77 ? 1.903 5.206 2.522 1.00 92.62 77 HIS A CA 1
ATOM 657 C C . HIS A 1 77 ? 0.508 4.661 2.275 1.00 92.62 77 HIS A C 1
ATOM 659 O O . HIS A 1 77 ? -0.090 4.916 1.233 1.00 92.62 77 HIS A O 1
ATOM 665 N N . GLY A 1 78 ? -0.029 3.911 3.229 1.00 93.06 78 GLY A N 1
ATOM 666 C CA . GLY A 1 78 ? -1.381 3.403 3.109 1.00 93.06 78 GLY A CA 1
ATOM 667 C C . GLY A 1 78 ? -2.000 3.054 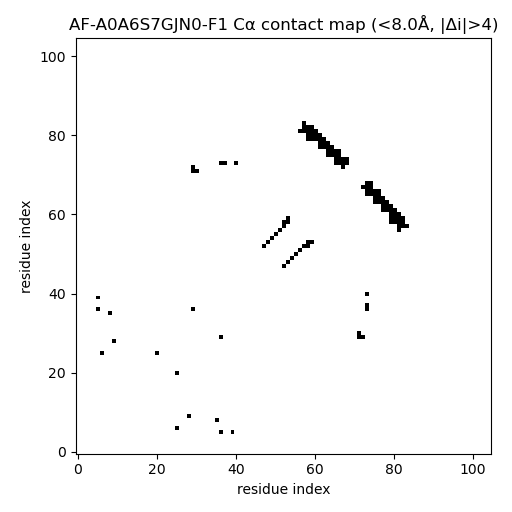4.444 1.00 93.06 78 GLY A C 1
ATOM 668 O O . GLY A 1 78 ? -1.317 2.832 5.443 1.00 93.06 78 GLY A O 1
ATOM 669 N N . THR A 1 79 ? -3.323 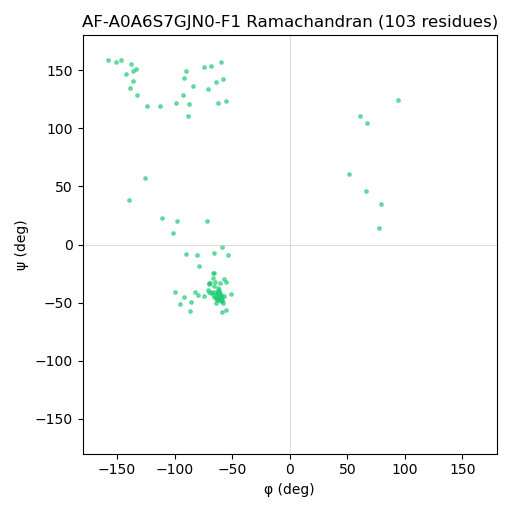3.011 4.440 1.00 94.12 79 THR A N 1
ATOM 670 C CA . THR A 1 79 ? -4.139 2.559 5.559 1.00 94.12 79 THR A CA 1
ATOM 671 C C . THR A 1 79 ? -5.250 1.661 5.042 1.00 94.12 79 THR A C 1
ATOM 673 O O . THR A 1 79 ? -5.714 1.805 3.909 1.00 94.12 79 THR A O 1
ATOM 676 N N . ALA A 1 80 ? -5.669 0.705 5.862 1.00 94.62 80 ALA A N 1
ATOM 677 C CA . ALA A 1 80 ? -6.687 -0.258 5.491 1.00 94.62 80 ALA A CA 1
ATOM 678 C C . ALA A 1 80 ? -7.605 -0.574 6.664 1.00 94.62 80 ALA A C 1
ATOM 680 O O . ALA A 1 80 ? -7.180 -0.641 7.819 1.00 94.62 80 ALA A O 1
ATOM 681 N N . LYS A 1 81 ? -8.873 -0.834 6.347 1.00 93.38 81 LYS A N 1
ATOM 682 C CA . LYS A 1 81 ? -9.825 -1.420 7.286 1.00 93.38 81 LYS A CA 1
ATOM 683 C C . LYS A 1 81 ? -9.928 -2.905 7.016 1.00 93.38 81 LYS A C 1
ATOM 685 O O . LYS A 1 81 ? -10.343 -3.300 5.930 1.00 93.38 81 LYS A O 1
ATOM 690 N N . LEU A 1 82 ? -9.634 -3.715 8.022 1.00 94.75 82 LEU A N 1
ATOM 691 C CA . LEU A 1 82 ? -9.824 -5.158 7.950 1.00 94.75 82 LEU A CA 1
ATOM 692 C C . LEU A 1 82 ? -11.221 -5.550 8.438 1.00 94.75 82 LEU A C 1
ATOM 694 O O . LEU A 1 82 ? -11.802 -4.885 9.303 1.00 94.75 82 LEU A O 1
ATOM 698 N N . LYS A 1 83 ? -11.771 -6.631 7.878 1.00 94.44 83 LYS A N 1
ATOM 699 C CA . LYS A 1 83 ? -13.049 -7.204 8.334 1.00 94.44 83 LYS A CA 1
ATOM 700 C C . LYS A 1 83 ? -12.946 -7.793 9.742 1.00 94.44 83 LYS A C 1
ATOM 702 O O . LYS A 1 83 ? -13.937 -7.800 10.461 1.00 94.44 83 LYS A O 1
ATOM 707 N N . ASN A 1 84 ? -11.759 -8.255 10.124 1.00 92.19 84 ASN A N 1
ATOM 708 C CA . ASN A 1 84 ? -11.454 -8.859 11.419 1.00 92.19 84 ASN A CA 1
ATOM 709 C C . ASN A 1 84 ? -10.815 -7.870 12.415 1.00 92.19 84 ASN A C 1
ATOM 711 O O . ASN A 1 84 ? -10.163 -8.305 13.360 1.00 92.19 84 ASN A O 1
ATOM 715 N N . ASP A 1 85 ? -10.977 -6.555 12.213 1.00 89.12 85 ASP A N 1
ATOM 716 C CA . ASP A 1 85 ? -10.573 -5.561 13.215 1.00 89.12 85 ASP A CA 1
ATOM 717 C C . ASP A 1 85 ? -11.270 -5.874 14.555 1.00 89.12 85 ASP A C 1
ATOM 719 O O . ASP A 1 85 ? -12.505 -5.897 14.583 1.00 89.12 85 ASP A O 1
ATOM 723 N N . PRO A 1 86 ? -10.528 -6.068 15.665 1.00 91.56 86 PRO A N 1
ATOM 724 C CA . PRO A 1 86 ? -11.092 -6.406 16.975 1.00 91.56 86 PRO A CA 1
ATOM 725 C C . PRO A 1 86 ? -11.840 -5.234 17.644 1.00 91.56 86 PRO A C 1
ATOM 727 O O . PRO A 1 86 ? -12.026 -5.217 18.858 1.00 91.56 86 PRO A O 1
ATOM 730 N N . GLY A 1 87 ? -12.254 -4.230 16.871 1.00 91.94 87 GLY A N 1
ATOM 731 C CA . GLY A 1 87 ? -12.928 -3.037 17.363 1.00 91.94 87 GLY A CA 1
ATOM 732 C C . GLY A 1 87 ? -11.960 -2.029 17.972 1.00 91.94 87 GLY A C 1
ATOM 733 O O . GLY A 1 87 ? -12.333 -1.342 18.924 1.00 91.94 87 GLY A O 1
ATOM 734 N N . LEU A 1 88 ? -10.738 -1.897 17.431 1.00 91.75 88 LEU A N 1
ATOM 735 C CA . LEU A 1 88 ? -9.701 -1.020 17.996 1.00 91.75 88 LEU A CA 1
ATOM 736 C C . LEU A 1 88 ? -10.210 0.404 18.251 1.00 91.75 88 LEU A C 1
ATOM 738 O O . LEU A 1 88 ? -9.977 0.946 19.325 1.00 91.75 88 LEU A O 1
ATOM 742 N N . CYS A 1 89 ? -10.987 0.988 17.333 1.00 91.31 89 CYS A N 1
ATOM 743 C CA . CYS A 1 89 ? -11.557 2.326 17.529 1.00 91.31 89 CYS A CA 1
ATOM 744 C C . CYS A 1 89 ? -12.473 2.413 18.764 1.00 91.31 89 CYS A C 1
ATOM 746 O O . CYS A 1 89 ? -12.414 3.390 19.508 1.00 91.31 89 CYS A O 1
ATOM 748 N N . GLN A 1 90 ? -13.316 1.401 18.990 1.00 95.12 90 GLN A N 1
ATOM 749 C CA . GLN A 1 90 ? -14.224 1.351 20.142 1.00 95.12 90 GLN A CA 1
ATOM 750 C C . GLN A 1 90 ? -13.430 1.175 21.441 1.00 95.12 90 GLN A C 1
ATOM 752 O O . GLN A 1 90 ? -13.695 1.865 22.426 1.00 95.12 90 GLN A O 1
ATOM 757 N N . LEU A 1 91 ? -12.412 0.310 21.421 1.00 96.94 91 LEU A N 1
ATOM 758 C CA . LEU A 1 91 ? -11.505 0.097 22.550 1.00 96.94 91 LEU A CA 1
ATOM 759 C C . LEU A 1 91 ? -10.724 1.372 22.894 1.00 96.94 91 LEU A C 1
ATOM 761 O O . LEU A 1 91 ? -10.643 1.742 24.064 1.00 96.94 91 LEU A O 1
ATOM 765 N N . THR A 1 92 ? -10.223 2.105 21.897 1.00 97.00 92 THR A N 1
ATOM 766 C CA . THR A 1 92 ? -9.556 3.399 22.105 1.00 97.00 92 THR A CA 1
ATOM 767 C C . THR A 1 92 ? -10.503 4.428 22.721 1.00 97.00 92 THR A C 1
ATOM 769 O O . THR A 1 92 ? -10.119 5.125 23.658 1.00 97.00 92 THR A O 1
ATOM 772 N N . GLN A 1 93 ? -11.752 4.511 22.252 1.00 97.81 93 GLN A N 1
ATOM 773 C CA . GLN A 1 93 ? -12.750 5.408 22.847 1.00 97.81 93 GLN A CA 1
ATOM 774 C C . GLN A 1 93 ? -13.051 5.048 24.306 1.00 97.81 93 GLN A C 1
ATOM 776 O O . GLN A 1 93 ? -13.175 5.939 25.147 1.00 97.81 93 GLN A O 1
ATOM 781 N N . MET A 1 94 ? -13.162 3.755 24.615 1.00 98.06 94 MET A N 1
ATOM 782 C CA . MET A 1 94 ? -13.370 3.274 25.981 1.00 98.06 94 MET A CA 1
ATOM 783 C C . MET A 1 94 ? -12.187 3.637 26.884 1.00 98.06 94 MET A C 1
ATOM 785 O O . MET A 1 94 ? -12.391 4.209 27.956 1.00 98.06 94 MET A O 1
ATOM 789 N N . ALA A 1 95 ? -10.961 3.380 26.424 1.00 98.06 95 ALA A N 1
ATOM 790 C CA . ALA A 1 95 ? -9.741 3.730 27.144 1.00 98.06 95 ALA A CA 1
ATOM 791 C C . ALA A 1 95 ? -9.646 5.243 27.400 1.00 98.06 95 ALA A C 1
ATOM 793 O O . ALA A 1 95 ? -9.361 5.662 28.522 1.00 98.06 95 ALA A O 1
ATOM 794 N N . LEU A 1 96 ? -9.964 6.068 26.395 1.00 98.06 96 LEU A N 1
ATOM 795 C CA . LEU A 1 96 ? -9.973 7.525 26.528 1.00 98.06 96 LEU A CA 1
ATOM 796 C C . LEU A 1 96 ? -10.990 7.996 27.575 1.00 98.06 96 LEU A C 1
ATOM 798 O O . LEU A 1 96 ? -10.650 8.813 28.428 1.00 98.06 96 LEU A O 1
ATOM 802 N N . LYS A 1 97 ? -12.219 7.465 27.552 1.00 98.00 97 LYS A N 1
ATOM 803 C CA . LYS A 1 97 ? -13.245 7.794 28.557 1.00 98.00 97 LYS A CA 1
ATOM 804 C C . LYS A 1 97 ? -12.776 7.452 29.972 1.00 98.00 97 LY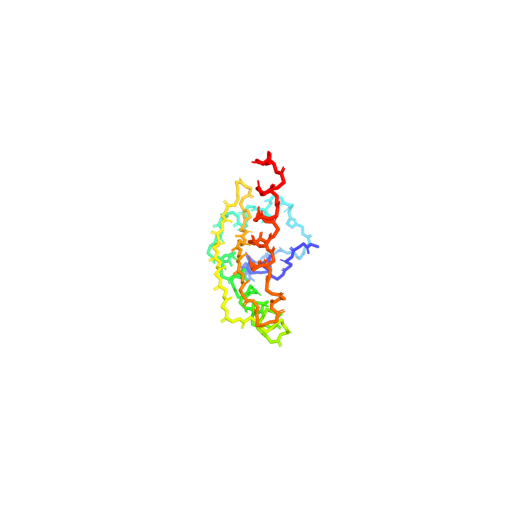S A C 1
ATOM 806 O O . LYS A 1 97 ? -12.918 8.279 30.868 1.00 98.00 97 LYS A O 1
ATOM 811 N N . GLY A 1 98 ? -12.184 6.270 30.159 1.00 97.88 98 GLY A N 1
ATOM 812 C CA . GLY A 1 98 ? -11.625 5.853 31.447 1.00 97.88 98 GLY A CA 1
ATOM 813 C C . GLY A 1 98 ? -10.500 6.774 31.925 1.00 97.88 98 GLY A C 1
ATOM 814 O O . GLY A 1 98 ? -10.504 7.205 33.077 1.00 97.88 98 GLY A O 1
ATOM 815 N N . PHE A 1 99 ? -9.584 7.143 31.028 1.00 98.06 99 PHE A N 1
ATOM 816 C CA . PHE A 1 99 ? -8.502 8.079 31.330 1.00 98.06 99 PHE A CA 1
ATOM 817 C C . PHE A 1 99 ? -9.023 9.456 31.762 1.00 98.06 99 PHE A C 1
ATOM 819 O O . PHE A 1 99 ? -8.584 9.982 32.783 1.00 98.06 99 PHE A O 1
ATOM 826 N N . LEU A 1 100 ? -9.973 10.031 31.019 1.00 98.19 100 LEU A N 1
ATOM 827 C CA . LEU A 1 100 ? -10.554 11.336 31.347 1.00 98.19 100 LEU A CA 1
ATOM 828 C C . LEU A 1 100 ? -11.293 11.295 32.694 1.00 98.19 100 LEU A C 1
ATOM 830 O O . LEU A 1 100 ? -11.118 12.198 33.507 1.00 98.19 100 LEU A O 1
ATOM 834 N N . ALA A 1 101 ? -12.045 10.224 32.966 1.00 97.62 101 ALA A N 1
ATOM 835 C CA . ALA A 1 101 ? -12.730 10.038 34.244 1.00 97.62 101 ALA A CA 1
ATOM 836 C C . ALA A 1 101 ? -11.761 9.883 35.429 1.00 97.62 101 ALA A C 1
ATOM 838 O O . ALA A 1 101 ? -12.086 10.299 36.533 1.00 97.62 101 ALA A O 1
ATOM 839 N N . TYR A 1 102 ? -10.581 9.287 35.227 1.00 97.00 102 TYR A N 1
ATOM 840 C CA . TYR A 1 102 ? -9.543 9.217 36.260 1.00 97.00 102 TYR A CA 1
ATOM 841 C C . TYR A 1 102 ? -8.837 10.562 36.465 1.00 97.00 102 TYR A C 1
ATOM 843 O O . TYR A 1 102 ? -8.626 10.975 37.600 1.00 97.00 102 TYR A O 1
ATOM 851 N N . LYS A 1 103 ? -8.475 11.245 35.373 1.00 95.69 103 LYS A N 1
ATOM 852 C CA . LYS A 1 103 ? -7.670 12.474 35.400 1.00 95.69 103 LYS A CA 1
ATOM 853 C C . LYS A 1 103 ? -8.414 13.683 35.973 1.00 95.69 103 LYS A C 1
ATOM 855 O O . LYS A 1 103 ? -7.772 14.552 36.549 1.00 95.69 103 LYS A O 1
ATOM 860 N N . PHE A 1 104 ? -9.726 13.756 35.760 1.00 94.25 104 PHE A N 1
ATOM 861 C CA . PHE A 1 104 ? -10.568 14.887 36.166 1.00 94.25 104 PHE A CA 1
ATOM 862 C C . PHE A 1 104 ? -11.538 14.537 37.309 1.00 94.25 104 PHE A C 1
ATOM 864 O O . PHE A 1 104 ? -12.576 15.181 37.446 1.00 94.25 104 PHE A O 1
ATOM 871 N N . LYS A 1 105 ? -11.217 13.500 38.093 1.00 69.00 105 LYS A N 1
ATOM 872 C CA . LYS A 1 105 ? -11.792 13.285 39.429 1.00 69.00 105 LYS A CA 1
ATOM 873 C C . LYS A 1 105 ? -11.290 14.346 40.399 1.00 69.00 105 LYS A C 1
ATOM 875 O O . LYS A 1 105 ? -12.091 14.712 41.282 1.00 69.00 105 LYS A O 1
#

InterPro domains:
  IPR025476 Helitron helicase-like domain [PF14214] (3-78)

Radius of gyration: 21.72 Å; Cα contacts (8 Å, |Δi|>4): 64; chains: 1; bounding box: 44×28×67 Å

Foldseek 3Di:
DPPVVLVVVLDDPDDDDPDDDDPVNSLVSLQVCVVSLVVVVVVVVVVCCVVPVCVPQPWPDKDKDWDQDPSSDIDMDMDTDGPPDPPVVVVVVVVVVVVVVVVVD

Nearest PDB structures (foldseek):
  2wbl-assembly1_B  T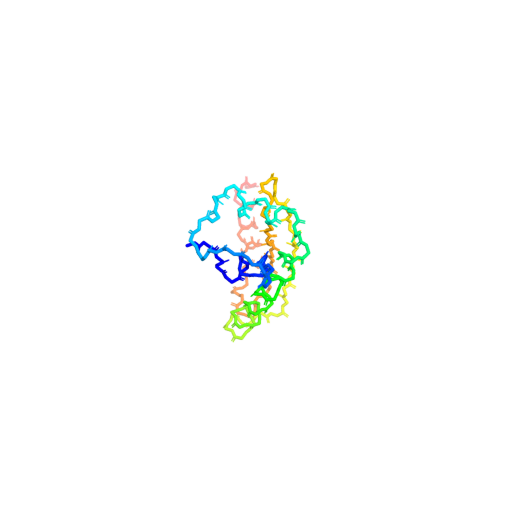M=2.348E-01  e=8.307E+00  Arabidopsis thaliana

Sequence (105 aa):
MHWPELHALFKAPTDCEIGNSTSELRRQNVINNPHIVDWFFTQRFESLVKHWLYDTLGAKWHWFQYEYQGRGSIHCHGTAKLKNDPGLCQLTQMALKGFLAYKFK

Mean predicted aligned error: 7.33 Å